Protein AF-A0A139TUB3-F1 (afdb_monomer_lite)

Foldseek 3Di:
DDDDDDDDDDPDPPPPDPPDPPPPQPWFKKAFQDFQDQDPNDTDHHRDIDTDGPVVQVVCVVVVGIHTDGD

Sequence (71 aa):
MAKTNTTTNNTDTTSPTPQAPAQQEALVLVRVTRTGTLINGAYGRAGAVTRVTAAQAKALEEAKLAVRIGV

Secondary structure (DSSP, 8-state):
--------------------------EEEEEE-STTEEETTEEEPTT-EEEEEHHHHHHHHHTTSEEEEE-

Radius of gyration: 24.91 Å; chains: 1; bounding box: 56×36×64 Å

Structure (mmCIF, N/CA/C/O backbone):
data_AF-A0A139TUB3-F1
#
_entry.id   AF-A0A139TUB3-F1
#
loop_
_atom_site.group_PDB
_atom_site.id
_atom_site.type_symbol
_atom_site.label_atom_id
_atom_site.label_alt_id
_atom_site.label_comp_id
_atom_site.label_asym_id
_atom_site.label_entity_id
_atom_site.label_seq_id
_atom_site.pdbx_PDB_ins_code
_atom_site.Cartn_x
_atom_site.Cartn_y
_atom_site.Cartn_z
_atom_site.occupancy
_atom_site.B_iso_or_equiv
_atom_site.auth_seq_id
_atom_site.auth_comp_id
_atom_site.auth_asym_id
_atom_site.auth_atom_id
_atom_site.pdbx_PDB_model_num
ATOM 1 N N . MET A 1 1 ? -44.073 27.061 57.405 1.00 50.09 1 MET A N 1
ATOM 2 C CA . MET A 1 1 ? -44.047 26.436 56.065 1.00 50.09 1 MET A CA 1
ATOM 3 C C . MET A 1 1 ? -43.144 27.263 55.168 1.00 50.09 1 MET A C 1
ATOM 5 O O . MET A 1 1 ? -43.424 28.442 55.038 1.00 50.09 1 MET A O 1
ATOM 9 N N . ALA A 1 2 ? -42.083 26.662 54.622 1.00 44.84 2 ALA A N 1
ATOM 10 C CA . ALA A 1 2 ? -41.470 26.948 53.314 1.00 44.84 2 ALA A CA 1
ATOM 11 C C . ALA A 1 2 ? -40.174 26.118 53.220 1.00 44.84 2 ALA A C 1
ATOM 13 O O . ALA A 1 2 ? -39.177 26.440 53.856 1.00 44.84 2 ALA A O 1
ATOM 14 N N . LYS A 1 3 ? -40.220 25.001 52.485 1.00 47.19 3 LYS A N 1
ATOM 15 C CA . LYS A 1 3 ? -39.033 24.262 52.038 1.00 47.19 3 LYS A CA 1
ATOM 16 C C . LYS A 1 3 ? -38.678 24.808 50.661 1.00 47.19 3 LYS A C 1
ATOM 18 O O . LYS A 1 3 ? -39.476 24.652 49.743 1.00 47.19 3 LYS A O 1
ATOM 23 N N . THR A 1 4 ? -37.507 25.408 50.507 1.00 50.56 4 THR A N 1
ATOM 24 C CA . THR A 1 4 ? -36.961 25.753 49.190 1.00 50.56 4 THR A CA 1
ATOM 25 C C . THR A 1 4 ? -35.721 24.908 48.943 1.00 50.56 4 THR A C 1
ATOM 27 O O . THR A 1 4 ? -34.596 25.336 49.185 1.00 50.56 4 THR A O 1
ATOM 30 N N . ASN A 1 5 ? -35.952 23.675 48.488 1.00 51.31 5 ASN A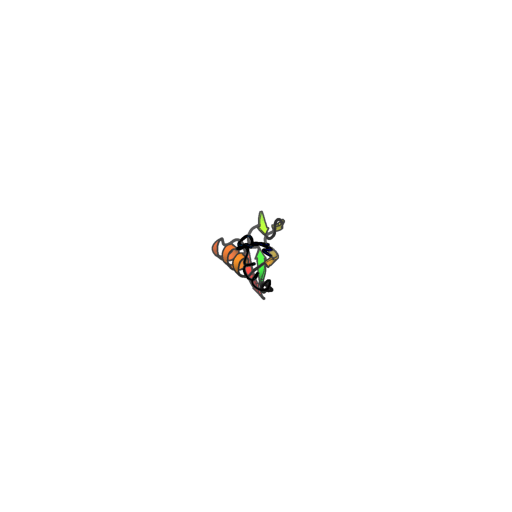 N 1
ATOM 31 C CA . ASN A 1 5 ? -34.951 22.902 47.765 1.00 51.31 5 ASN A CA 1
ATOM 32 C C . ASN A 1 5 ? -34.989 23.380 46.313 1.00 51.31 5 ASN A C 1
ATOM 34 O O . ASN A 1 5 ? -35.894 22.999 45.574 1.00 51.31 5 ASN A O 1
ATOM 38 N N . THR A 1 6 ? -34.013 24.185 45.905 1.00 51.31 6 THR A N 1
ATOM 39 C CA . THR A 1 6 ? -33.801 24.489 44.487 1.00 51.31 6 THR A CA 1
ATOM 40 C C . THR A 1 6 ? -32.495 23.839 44.059 1.00 51.31 6 THR A C 1
ATOM 42 O O . THR A 1 6 ? -31.421 24.426 44.140 1.00 51.31 6 THR A O 1
ATOM 45 N N . THR A 1 7 ? -32.599 22.574 43.661 1.00 57.94 7 THR A N 1
ATOM 46 C CA . THR A 1 7 ? -31.587 21.884 42.863 1.00 57.94 7 THR A CA 1
ATOM 47 C C . THR A 1 7 ? -31.841 22.273 41.412 1.00 57.94 7 THR A C 1
ATOM 49 O O . THR A 1 7 ? -32.874 21.897 40.864 1.00 57.94 7 THR A O 1
ATOM 52 N N . THR A 1 8 ? -30.928 23.016 40.787 1.00 55.94 8 THR A N 1
ATOM 53 C CA . THR A 1 8 ? -30.960 23.242 39.336 1.00 55.94 8 THR A CA 1
ATOM 54 C C . THR A 1 8 ? -29.674 22.694 38.740 1.00 55.94 8 THR A C 1
ATOM 56 O O . THR A 1 8 ? -28.577 23.099 39.118 1.00 55.94 8 THR A O 1
ATOM 59 N N . ASN A 1 9 ? -29.862 21.704 37.868 1.00 48.31 9 ASN A N 1
ATOM 60 C CA . ASN A 1 9 ? -28.858 20.852 37.247 1.00 48.31 9 ASN A CA 1
ATOM 61 C C . ASN A 1 9 ? -27.797 21.636 36.471 1.00 48.31 9 ASN A C 1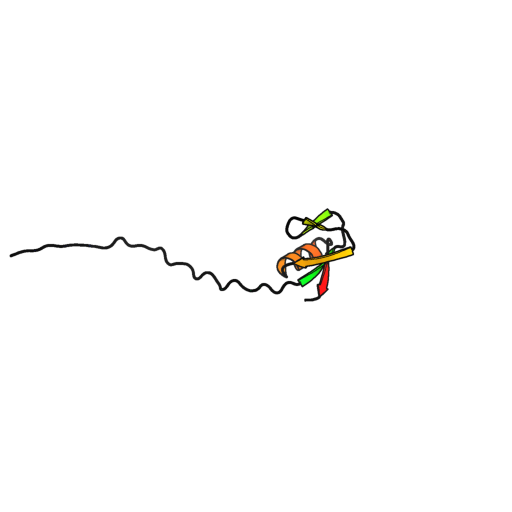
ATOM 63 O O . ASN A 1 9 ? -28.116 22.547 35.709 1.00 48.31 9 ASN A O 1
ATOM 67 N N . ASN A 1 10 ? -26.551 21.180 36.588 1.00 48.53 10 ASN A N 1
ATOM 68 C CA . ASN A 1 10 ? -25.493 21.509 35.645 1.00 48.53 10 ASN A CA 1
ATOM 69 C C . ASN A 1 10 ? -25.883 20.975 34.260 1.00 48.53 10 ASN A C 1
ATOM 71 O O . ASN A 1 10 ? -26.167 19.788 34.099 1.00 48.53 10 ASN A O 1
ATOM 75 N N . THR A 1 11 ? -25.913 21.862 33.270 1.00 52.50 11 THR A N 1
ATOM 76 C CA . THR A 1 11 ? -26.081 21.523 31.857 1.00 52.50 11 THR A CA 1
ATOM 77 C C . THR A 1 11 ? -24.838 20.778 31.372 1.00 52.50 11 THR A C 1
ATOM 79 O O . THR A 1 11 ? -23.864 21.389 30.938 1.00 52.50 11 THR A O 1
ATOM 82 N N . ASP A 1 12 ? -24.862 19.452 31.462 1.00 55.19 12 ASP A N 1
ATOM 83 C CA . ASP A 1 12 ? -23.860 18.587 30.849 1.00 55.19 12 ASP A CA 1
ATOM 84 C C . ASP A 1 12 ? -24.191 18.450 29.352 1.00 55.19 12 ASP A C 1
ATOM 86 O O . ASP A 1 12 ? -25.144 17.780 28.959 1.00 55.19 12 ASP A O 1
ATOM 90 N N . THR A 1 13 ? -23.460 19.176 28.504 1.00 56.84 13 THR A N 1
ATOM 91 C CA . THR A 1 13 ? -23.594 19.128 27.032 1.00 56.84 13 THR A CA 1
ATOM 92 C C . THR A 1 13 ? -22.628 18.130 26.400 1.00 56.84 13 THR A C 1
ATOM 94 O O . THR A 1 13 ? -22.251 18.272 25.238 1.00 56.84 13 THR A O 1
ATOM 97 N N . THR A 1 14 ? -22.250 17.069 27.112 1.00 57.72 14 THR A N 1
ATOM 98 C CA . THR A 1 14 ? -21.532 15.952 26.494 1.00 57.72 14 THR A CA 1
ATOM 99 C C . THR A 1 14 ? -22.530 14.982 25.860 1.00 57.72 14 THR A C 1
ATOM 101 O O . THR A 1 14 ? -22.779 13.881 26.336 1.00 57.72 14 THR A O 1
ATOM 104 N N . SER A 1 15 ? -23.137 15.389 24.741 1.00 55.34 15 SER A N 1
ATOM 105 C CA . SER A 1 15 ? -23.711 14.392 23.832 1.00 55.34 15 SER A CA 1
ATOM 106 C C . SER A 1 15 ? -22.555 13.499 23.373 1.00 55.34 15 SER A C 1
ATOM 108 O O . SER A 1 15 ? -21.631 14.030 22.749 1.00 55.34 15 SER A O 1
ATOM 110 N N . PRO A 1 16 ? -22.540 12.183 23.661 1.00 57.94 16 PRO A N 1
ATOM 111 C CA . PRO A 1 16 ? -21.591 11.313 22.998 1.00 57.94 16 PRO A CA 1
ATOM 112 C C . PRO A 1 16 ? -21.946 11.390 21.517 1.00 57.94 16 PRO A C 1
ATOM 114 O O . PRO A 1 16 ? -23.049 11.018 21.109 1.00 57.94 16 PRO A O 1
ATOM 117 N N . THR A 1 17 ? -21.043 11.937 20.705 1.00 61.72 17 THR A N 1
ATOM 118 C CA . THR A 1 17 ? -21.105 11.720 19.264 1.00 61.72 17 THR A CA 1
ATOM 119 C C . THR A 1 17 ? -21.291 10.217 19.067 1.00 61.72 17 THR A C 1
ATOM 121 O O . THR A 1 17 ? -20.541 9.447 19.677 1.00 61.72 17 THR A O 1
ATOM 124 N N . PRO A 1 18 ? -22.292 9.764 18.288 1.00 55.88 18 PRO A N 1
ATOM 125 C CA . PRO A 1 18 ? -22.387 8.358 17.949 1.00 55.88 18 PRO A CA 1
ATOM 126 C C . PRO A 1 18 ? -21.042 7.988 17.337 1.00 55.88 18 PRO A C 1
ATOM 128 O O . PRO A 1 18 ? -20.684 8.503 16.275 1.00 55.88 18 PRO A O 1
ATOM 131 N N . GLN A 1 19 ? -20.252 7.178 18.040 1.00 54.41 19 GLN A N 1
ATOM 132 C CA . GLN A 1 19 ? -19.077 6.573 17.442 1.00 54.41 19 GLN A CA 1
ATOM 133 C C . GLN A 1 19 ? -19.645 5.766 16.283 1.00 54.41 19 GLN A C 1
ATOM 135 O O . GLN A 1 19 ? -20.373 4.797 16.510 1.00 54.41 19 GLN A O 1
ATOM 140 N N . ALA A 1 20 ? -19.432 6.251 15.054 1.00 60.28 20 ALA A N 1
ATOM 141 C CA . ALA A 1 20 ? -19.840 5.537 13.859 1.00 60.28 20 ALA A CA 1
ATOM 142 C C . ALA A 1 20 ? -19.405 4.080 14.051 1.00 60.28 20 ALA A C 1
ATOM 144 O O . ALA A 1 20 ? -18.282 3.871 14.530 1.00 60.28 20 ALA A O 1
ATOM 145 N N . PRO A 1 21 ? -20.284 3.093 13.781 1.00 55.94 21 PRO A N 1
ATOM 146 C CA . PRO A 1 21 ? -19.935 1.693 13.980 1.00 55.94 21 PRO A CA 1
ATOM 147 C C . PRO A 1 21 ? -18.579 1.489 13.327 1.00 55.94 21 PRO A C 1
ATOM 149 O O . PRO A 1 21 ? -18.423 1.939 12.194 1.00 55.94 21 PRO A O 1
ATOM 152 N N . ALA A 1 22 ? -17.606 0.938 14.065 1.00 59.34 22 ALA A N 1
ATOM 153 C CA . ALA A 1 22 ? -16.256 0.712 13.567 1.00 59.34 22 ALA A CA 1
ATOM 154 C C . ALA A 1 22 ? -16.400 -0.044 12.252 1.00 59.34 22 ALA A C 1
ATOM 156 O O . ALA A 1 22 ? -16.696 -1.241 12.246 1.00 59.34 22 ALA A O 1
ATOM 157 N N . GLN A 1 23 ? -16.346 0.700 11.147 1.00 58.34 23 GLN A N 1
ATOM 158 C CA . GLN A 1 23 ? -16.612 0.166 9.832 1.00 58.34 23 GLN A CA 1
ATOM 159 C C . GLN A 1 23 ? -15.535 -0.888 9.687 1.00 58.34 23 GLN A C 1
ATOM 161 O O . GLN A 1 23 ? -14.354 -0.566 9.801 1.00 58.34 23 GLN A O 1
ATOM 166 N N . GLN A 1 24 ? -15.930 -2.154 9.567 1.00 58.34 24 GLN A N 1
ATOM 167 C CA . GLN A 1 24 ? -14.994 -3.206 9.216 1.00 58.34 24 GLN A CA 1
ATOM 168 C C . GLN A 1 24 ? -14.487 -2.831 7.828 1.00 58.34 24 GLN A C 1
ATOM 170 O O . GLN A 1 24 ? -15.118 -3.141 6.820 1.00 58.34 24 GLN A O 1
ATOM 175 N N . GLU A 1 25 ? -13.421 -2.031 7.790 1.00 68.75 25 GLU A N 1
ATOM 176 C CA . GLU A 1 25 ? -12.826 -1.555 6.560 1.00 68.75 25 GLU A CA 1
ATOM 177 C C . GLU A 1 25 ? -12.387 -2.802 5.816 1.00 68.75 25 GLU A C 1
ATOM 179 O O . GLU A 1 25 ? -11.528 -3.553 6.283 1.00 68.75 25 GLU A O 1
ATOM 184 N N . ALA A 1 26 ? -13.039 -3.052 4.681 1.00 79.50 26 ALA A N 1
ATOM 185 C CA . ALA A 1 26 ? -12.673 -4.146 3.809 1.00 79.50 26 ALA A CA 1
ATOM 186 C C . ALA A 1 26 ? -11.189 -3.983 3.464 1.00 79.50 26 ALA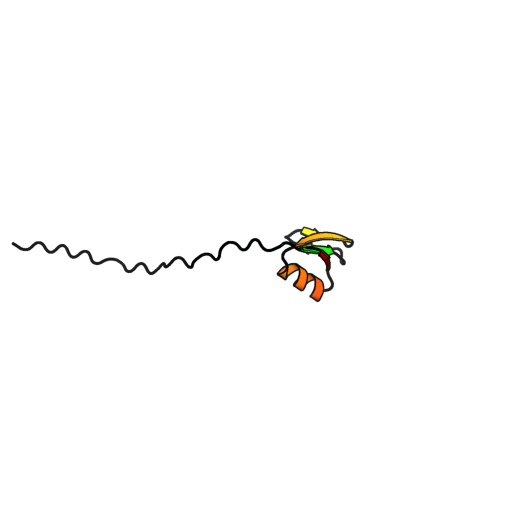 A C 1
ATOM 188 O O . ALA A 1 26 ? -10.776 -3.002 2.833 1.00 79.50 26 ALA A O 1
ATOM 189 N N . LEU A 1 27 ? -10.385 -4.919 3.961 1.00 89.44 27 LEU A N 1
ATOM 190 C CA . LEU A 1 27 ? -8.956 -4.933 3.715 1.00 89.44 27 LEU A CA 1
ATOM 191 C C . LEU A 1 27 ? -8.718 -5.387 2.282 1.00 89.44 27 LEU A C 1
ATOM 193 O O . LEU A 1 27 ? -9.333 -6.330 1.806 1.00 89.44 27 LEU A O 1
ATOM 197 N N . VAL A 1 28 ? -7.792 -4.718 1.618 1.00 92.00 28 VAL A N 1
ATOM 198 C CA . VAL A 1 28 ? -7.417 -4.959 0.234 1.00 92.00 28 VAL A CA 1
ATOM 199 C C . VAL A 1 28 ? -6.011 -5.539 0.209 1.00 92.00 28 VAL A C 1
ATOM 201 O O . VAL A 1 28 ? -5.119 -5.074 0.926 1.00 92.00 28 VAL A O 1
ATOM 204 N N . LEU A 1 29 ? -5.796 -6.548 -0.629 1.00 92.88 29 LEU A N 1
ATOM 205 C CA . LEU A 1 29 ? -4.479 -7.114 -0.889 1.00 92.88 29 LEU A CA 1
ATOM 206 C C . LEU A 1 29 ? -3.723 -6.227 -1.878 1.00 92.88 29 LEU A C 1
ATOM 208 O O . LEU A 1 29 ? -4.157 -6.010 -3.013 1.00 92.88 29 LEU A O 1
ATOM 212 N N . VAL A 1 30 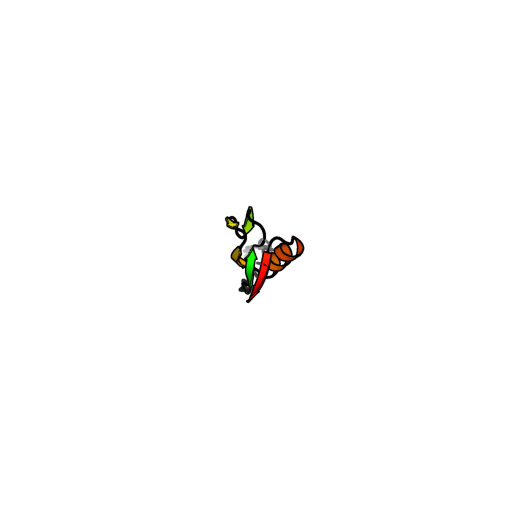? -2.554 -5.754 -1.458 1.00 92.56 30 VAL A N 1
ATOM 213 C CA . VAL A 1 30 ? -1.629 -4.994 -2.299 1.00 92.56 30 VAL A CA 1
ATOM 214 C C . VAL A 1 30 ? -0.292 -5.711 -2.399 1.00 92.56 30 VAL A C 1
ATOM 216 O O . VAL A 1 30 ? 0.206 -6.281 -1.426 1.00 92.56 30 VAL A O 1
ATOM 219 N N . ARG A 1 31 ? 0.311 -5.660 -3.585 1.00 93.44 31 ARG A N 1
ATOM 220 C CA . ARG A 1 31 ? 1.683 -6.091 -3.834 1.00 93.44 31 ARG A CA 1
ATOM 221 C C . ARG A 1 31 ? 2.595 -4.876 -3.849 1.00 93.44 31 ARG A C 1
ATOM 223 O O . ARG A 1 31 ? 2.435 -3.987 -4.681 1.00 93.44 31 ARG A O 1
ATOM 230 N N . VAL A 1 32 ? 3.570 -4.854 -2.953 1.00 92.62 32 VAL A N 1
ATOM 231 C CA . VAL A 1 32 ? 4.581 -3.799 -2.872 1.00 92.62 32 VAL A CA 1
ATOM 232 C C . VAL A 1 32 ? 5.455 -3.841 -4.121 1.00 92.62 32 VAL A C 1
ATOM 234 O O . VAL A 1 32 ? 5.944 -4.901 -4.502 1.00 92.62 32 VAL A O 1
ATOM 237 N N . THR A 1 33 ? 5.687 -2.700 -4.759 1.00 92.12 33 THR A N 1
ATOM 238 C CA . THR A 1 33 ? 6.568 -2.589 -5.933 1.00 92.12 33 THR A CA 1
ATOM 239 C C . THR A 1 33 ? 7.936 -2.022 -5.569 1.00 92.12 33 THR A C 1
ATOM 241 O O . THR A 1 33 ? 8.911 -2.297 -6.265 1.00 92.12 33 THR A O 1
ATOM 244 N N . ARG A 1 34 ? 8.041 -1.279 -4.456 1.00 90.44 34 ARG A N 1
ATOM 245 C CA . ARG A 1 34 ? 9.287 -0.647 -3.998 1.00 90.44 34 ARG A CA 1
ATOM 246 C C . ARG A 1 34 ? 9.709 -1.126 -2.605 1.00 90.44 34 ARG A C 1
ATOM 248 O O . ARG A 1 34 ? 8.951 -1.021 -1.644 1.00 90.44 34 ARG A O 1
ATOM 255 N N . THR A 1 35 ? 10.946 -1.607 -2.477 1.00 89.50 35 THR A N 1
ATOM 256 C CA . THR A 1 35 ? 11.544 -1.952 -1.175 1.00 89.50 35 THR A CA 1
ATOM 257 C C . THR A 1 35 ? 11.724 -0.702 -0.317 1.00 89.50 35 THR A C 1
ATOM 259 O O . THR A 1 35 ? 12.155 0.331 -0.821 1.00 89.50 35 THR A O 1
ATOM 262 N N . GLY A 1 36 ? 11.403 -0.802 0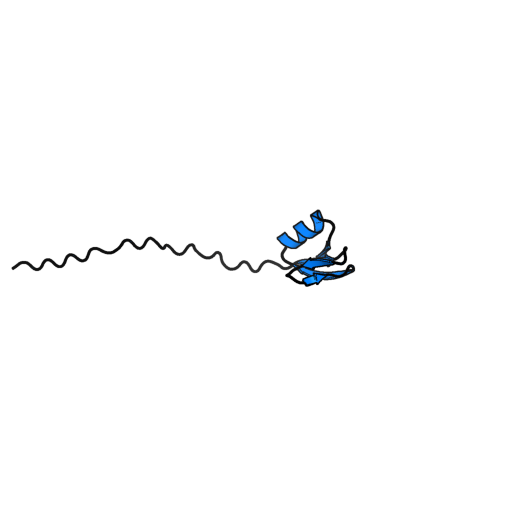.973 1.00 89.81 36 GLY A N 1
ATOM 263 C CA . GLY A 1 36 ? 11.413 0.331 1.902 1.00 89.81 36 GLY A CA 1
ATOM 264 C C . GLY A 1 36 ? 10.095 1.106 1.937 1.00 89.81 36 GLY A C 1
ATOM 265 O O . GLY A 1 36 ? 10.034 2.170 2.543 1.00 89.81 36 GLY A O 1
ATOM 266 N N . THR A 1 37 ? 9.028 0.592 1.317 1.00 88.81 37 THR A N 1
ATOM 267 C CA . THR A 1 37 ? 7.691 1.190 1.439 1.00 88.81 37 THR A CA 1
ATOM 268 C C . THR A 1 37 ? 7.150 0.930 2.841 1.00 88.81 37 THR A C 1
ATOM 270 O O . THR A 1 37 ? 6.992 -0.226 3.226 1.00 88.81 37 THR A O 1
ATOM 273 N N . LEU A 1 38 ? 6.863 1.981 3.607 1.00 88.69 38 LEU A N 1
ATOM 274 C CA . LEU A 1 38 ? 6.263 1.849 4.933 1.00 88.69 38 LEU A CA 1
ATOM 275 C C . LEU A 1 38 ? 4.772 1.497 4.803 1.00 88.69 38 LEU A C 1
ATOM 277 O O . LEU A 1 38 ? 3.998 2.266 4.239 1.00 88.69 38 LEU A O 1
ATOM 281 N N . ILE A 1 39 ? 4.370 0.347 5.337 1.00 86.88 39 ILE A N 1
ATOM 282 C CA . ILE A 1 39 ? 2.988 -0.138 5.340 1.00 86.88 39 ILE A CA 1
ATOM 283 C C . ILE A 1 39 ? 2.666 -0.680 6.730 1.00 86.88 39 ILE A C 1
ATOM 285 O O . ILE A 1 39 ? 3.368 -1.555 7.230 1.00 86.88 39 ILE A O 1
ATOM 289 N N . ASN A 1 40 ? 1.610 -0.159 7.361 1.00 83.50 40 ASN A N 1
ATOM 290 C CA . ASN A 1 40 ? 1.189 -0.536 8.720 1.00 83.50 40 ASN A CA 1
ATOM 291 C C . ASN A 1 40 ? 2.339 -0.499 9.751 1.00 83.50 40 ASN A C 1
ATOM 293 O O . ASN A 1 40 ? 2.434 -1.357 10.621 1.00 83.50 40 ASN A O 1
ATOM 297 N N . GLY A 1 41 ? 3.250 0.473 9.621 1.00 83.75 41 GLY A N 1
ATOM 298 C CA . GLY A 1 41 ? 4.414 0.623 10.504 1.00 83.75 41 GLY A CA 1
ATOM 299 C C . GLY A 1 41 ? 5.602 -0.296 10.191 1.00 83.75 41 GLY A C 1
ATOM 300 O O . GLY A 1 41 ? 6.636 -0.173 10.840 1.00 83.75 41 GLY A O 1
ATOM 301 N N . ALA A 1 42 ? 5.504 -1.172 9.187 1.00 85.38 42 ALA A N 1
ATOM 302 C CA . ALA A 1 42 ? 6.588 -2.048 8.750 1.00 85.38 42 ALA A CA 1
ATOM 303 C C . ALA A 1 42 ? 7.095 -1.670 7.352 1.00 85.38 42 ALA A C 1
ATOM 305 O O . ALA A 1 42 ? 6.325 -1.306 6.466 1.00 85.38 42 ALA A O 1
ATOM 306 N N . TYR A 1 43 ? 8.401 -1.795 7.119 1.00 88.19 43 TYR A N 1
ATOM 307 C CA . TYR A 1 43 ? 8.983 -1.567 5.797 1.00 88.19 43 TYR A CA 1
ATOM 308 C C . TYR A 1 43 ? 8.842 -2.814 4.919 1.00 88.19 43 TYR A C 1
ATOM 310 O O . TYR A 1 43 ? 9.482 -3.841 5.148 1.00 88.19 43 TYR A O 1
ATOM 318 N N . GLY A 1 44 ? 8.004 -2.716 3.891 1.00 85.06 44 GLY A N 1
ATOM 319 C CA . GLY A 1 44 ? 7.784 -3.760 2.901 1.00 85.06 44 GLY A CA 1
ATOM 320 C C . GLY A 1 44 ? 8.959 -3.917 1.934 1.00 85.06 44 GLY A C 1
ATOM 321 O O . GLY A 1 44 ? 9.648 -2.956 1.581 1.00 85.06 44 GLY A O 1
ATOM 322 N N . ARG A 1 45 ? 9.170 -5.149 1.465 1.00 89.38 45 ARG A N 1
ATOM 323 C CA . ARG A 1 45 ? 10.080 -5.466 0.353 1.00 89.38 45 ARG A CA 1
ATOM 324 C C . ARG A 1 45 ? 9.311 -5.489 -0.964 1.00 89.38 45 ARG A C 1
ATOM 326 O O . ARG A 1 45 ? 8.156 -5.907 -0.985 1.00 89.38 45 ARG A O 1
ATOM 333 N N . ALA A 1 46 ? 9.951 -5.094 -2.063 1.00 90.62 46 ALA A N 1
ATOM 334 C CA . ALA A 1 46 ? 9.366 -5.248 -3.392 1.00 90.62 46 ALA A CA 1
ATOM 335 C C . ALA A 1 46 ? 8.971 -6.716 -3.644 1.00 90.62 46 ALA A C 1
ATOM 337 O O . ALA A 1 46 ? 9.723 -7.640 -3.341 1.00 90.62 46 ALA A O 1
ATOM 338 N N . GLY A 1 47 ? 7.770 -6.923 -4.174 1.00 90.12 47 GLY A N 1
ATOM 339 C CA . GLY A 1 47 ? 7.155 -8.226 -4.397 1.00 90.12 47 GLY A CA 1
ATOM 340 C C . GLY A 1 47 ? 6.340 -8.767 -3.220 1.00 90.12 47 GLY A C 1
ATOM 341 O O . GLY A 1 47 ? 5.538 -9.669 -3.455 1.00 90.12 47 GLY A O 1
ATOM 342 N N . ALA A 1 48 ? 6.491 -8.225 -2.005 1.00 91.56 48 ALA A N 1
ATOM 343 C CA . ALA A 1 48 ? 5.734 -8.666 -0.835 1.00 91.56 48 ALA A CA 1
ATOM 344 C C . ALA A 1 48 ? 4.247 -8.312 -0.962 1.00 91.56 48 ALA A C 1
ATOM 346 O O . ALA A 1 48 ? 3.891 -7.270 -1.515 1.00 91.56 48 ALA A O 1
ATOM 347 N N . VAL A 1 49 ? 3.387 -9.175 -0.428 1.00 92.25 49 VAL A N 1
ATOM 348 C CA . VAL A 1 49 ? 1.936 -8.971 -0.401 1.00 92.25 49 VAL A CA 1
ATOM 349 C C . VAL A 1 49 ? 1.506 -8.646 1.021 1.00 92.25 49 VAL A C 1
ATOM 351 O O . VAL A 1 49 ? 1.932 -9.306 1.966 1.00 92.25 49 VAL A O 1
ATOM 354 N N . THR A 1 50 ? 0.671 -7.624 1.173 1.00 90.25 50 THR A N 1
ATOM 355 C CA . THR A 1 50 ? 0.146 -7.196 2.471 1.00 90.25 50 THR A CA 1
ATOM 356 C C . THR A 1 50 ? -1.300 -6.728 2.347 1.00 90.25 50 THR A C 1
ATOM 358 O O . THR A 1 50 ? -1.775 -6.424 1.252 1.00 90.25 50 THR A O 1
ATOM 361 N N . ARG A 1 51 ? -2.008 -6.708 3.477 1.00 91.19 51 ARG A N 1
ATOM 362 C CA . ARG A 1 51 ? -3.394 -6.255 3.587 1.00 91.19 51 ARG A CA 1
ATOM 363 C C . ARG A 1 51 ? -3.430 -4.851 4.177 1.00 91.19 51 ARG A C 1
ATOM 365 O O . ARG A 1 51 ? -2.858 -4.610 5.238 1.00 91.19 51 ARG A O 1
ATOM 372 N N . VAL A 1 52 ? -4.100 -3.938 3.487 1.00 90.12 52 VAL A N 1
ATOM 373 C CA . VAL A 1 52 ? -4.224 -2.522 3.864 1.00 90.12 52 VAL A CA 1
ATOM 374 C C . VAL A 1 52 ? -5.660 -2.056 3.675 1.00 90.12 52 VAL A C 1
ATOM 376 O O . VAL A 1 52 ? -6.434 -2.714 2.984 1.00 90.12 52 VAL A O 1
ATOM 379 N N . THR A 1 53 ? -6.033 -0.918 4.253 1.00 90.12 53 THR A N 1
ATOM 380 C CA . THR A 1 53 ? -7.35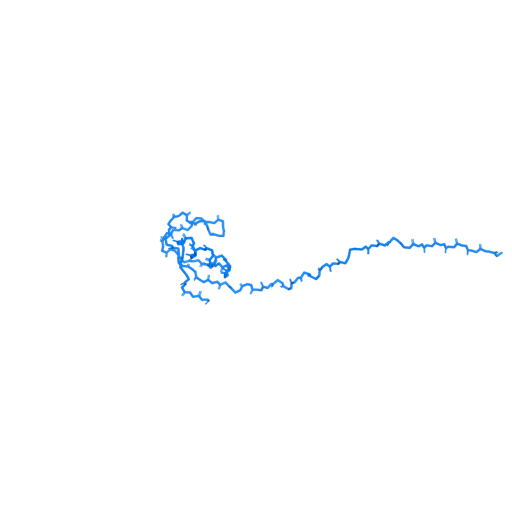6 -0.340 3.978 1.00 90.12 53 THR A CA 1
ATOM 381 C C . THR A 1 53 ? -7.452 0.114 2.519 1.00 90.12 53 THR A C 1
ATOM 383 O O . THR A 1 53 ? -6.443 0.410 1.871 1.00 90.12 53 THR A O 1
ATOM 386 N N . ALA A 1 54 ? -8.668 0.208 1.977 1.00 88.50 54 ALA A N 1
ATOM 387 C CA . ALA A 1 54 ? -8.874 0.682 0.606 1.00 88.50 54 ALA A CA 1
ATOM 388 C C . ALA A 1 54 ? -8.297 2.095 0.372 1.00 88.50 54 ALA A C 1
ATOM 390 O O . ALA A 1 54 ? -7.769 2.380 -0.707 1.00 88.50 54 ALA A O 1
ATOM 391 N N . ALA A 1 55 ? -8.346 2.959 1.392 1.00 88.44 55 ALA A N 1
ATOM 392 C CA . ALA A 1 55 ? -7.755 4.294 1.352 1.00 88.44 55 ALA A CA 1
ATOM 393 C C . ALA A 1 55 ? -6.222 4.238 1.245 1.00 88.44 55 ALA A C 1
ATOM 395 O O . ALA A 1 55 ? -5.639 4.903 0.387 1.00 88.44 55 ALA A O 1
ATOM 396 N N . GLN A 1 56 ? -5.568 3.397 2.052 1.00 88.56 56 GLN A N 1
ATOM 397 C CA . GLN A 1 56 ? -4.121 3.185 1.962 1.00 88.56 56 GLN A CA 1
ATOM 398 C C . GLN A 1 56 ? -3.713 2.560 0.627 1.00 88.56 56 GLN A C 1
ATOM 400 O O . GLN A 1 56 ? -2.739 3.004 0.028 1.00 88.56 56 GLN A O 1
ATOM 405 N N . ALA A 1 57 ? -4.456 1.564 0.133 1.00 90.19 57 ALA A N 1
ATOM 406 C CA . ALA A 1 57 ? -4.186 0.951 -1.167 1.00 90.19 57 ALA A CA 1
ATOM 407 C C . ALA A 1 57 ? -4.179 1.997 -2.288 1.00 90.19 57 ALA A C 1
ATOM 409 O O . ALA A 1 57 ? -3.266 2.012 -3.111 1.00 90.19 57 ALA A O 1
ATOM 410 N N . LYS A 1 58 ? -5.157 2.912 -2.277 1.00 91.25 58 LYS A N 1
ATOM 411 C CA . LYS A 1 58 ? -5.228 4.022 -3.231 1.00 91.25 58 LYS A CA 1
ATOM 412 C C . LYS A 1 58 ? -4.019 4.954 -3.122 1.00 91.25 58 LYS A C 1
ATOM 414 O O . LYS A 1 58 ? -3.397 5.245 -4.138 1.00 91.25 58 LYS A O 1
ATOM 419 N N . ALA A 1 59 ? -3.643 5.357 -1.908 1.00 91.06 59 ALA A N 1
ATOM 420 C CA . ALA A 1 59 ? -2.476 6.213 -1.690 1.00 91.06 59 ALA A CA 1
ATOM 421 C C . ALA A 1 59 ? -1.164 5.555 -2.164 1.00 91.06 59 ALA A C 1
ATOM 423 O O . ALA A 1 59 ? -0.314 6.205 -2.771 1.00 91.06 59 ALA A O 1
ATOM 424 N N . LEU A 1 60 ? -1.004 4.249 -1.925 1.00 90.38 60 LEU A N 1
ATOM 425 C CA . LEU A 1 60 ? 0.175 3.491 -2.350 1.00 90.38 60 LEU A CA 1
ATOM 426 C C . LEU A 1 60 ? 0.253 3.325 -3.876 1.00 90.38 60 LEU A C 1
ATOM 428 O O . LEU A 1 60 ? 1.356 3.346 -4.428 1.00 90.38 60 LEU A O 1
ATOM 432 N N . GLU A 1 61 ? -0.887 3.182 -4.553 1.00 90.12 61 GLU A N 1
ATOM 433 C CA . GLU A 1 61 ? -0.962 3.136 -6.017 1.00 90.12 61 GLU A CA 1
ATOM 434 C C . GLU A 1 61 ? -0.637 4.483 -6.661 1.00 90.12 61 GLU A C 1
ATOM 436 O O . GLU A 1 61 ? 0.171 4.533 -7.589 1.00 90.12 61 GLU A O 1
ATOM 441 N N . GLU A 1 62 ? -1.201 5.579 -6.147 1.00 91.44 62 GLU A N 1
ATOM 442 C CA . GLU A 1 62 ? -0.913 6.939 -6.628 1.00 91.44 62 GLU A CA 1
ATOM 443 C C . GLU A 1 62 ? 0.577 7.283 -6.473 1.00 91.44 62 GLU A C 1
ATOM 445 O O . GLU A 1 62 ? 1.191 7.859 -7.373 1.00 91.44 62 GLU A O 1
ATOM 450 N N . ALA A 1 63 ? 1.193 6.837 -5.375 1.00 90.38 63 ALA A N 1
ATOM 451 C CA . ALA A 1 63 ? 2.627 6.976 -5.132 1.00 90.38 63 ALA A CA 1
ATOM 452 C C . ALA A 1 63 ? 3.501 5.979 -5.928 1.00 90.38 63 ALA A C 1
ATOM 454 O O . ALA A 1 63 ? 4.732 6.048 -5.857 1.00 90.38 63 ALA A O 1
ATOM 455 N N . LYS A 1 64 ? 2.901 5.050 -6.688 1.00 90.81 64 LYS A N 1
ATOM 456 C CA . LYS A 1 64 ? 3.578 3.967 -7.431 1.00 90.81 64 LYS A CA 1
ATOM 457 C C . LYS A 1 64 ? 4.441 3.053 -6.545 1.00 90.81 64 LYS A C 1
ATOM 459 O O . LYS A 1 64 ? 5.452 2.512 -7.000 1.00 90.81 64 LYS A O 1
ATOM 464 N N . LEU A 1 65 ? 4.055 2.888 -5.279 1.00 91.19 65 LEU A N 1
ATOM 465 C CA . LEU A 1 65 ? 4.772 2.105 -4.262 1.00 91.19 65 LEU A CA 1
ATOM 466 C C . LEU A 1 65 ? 4.202 0.694 -4.070 1.00 91.19 65 LEU A C 1
ATOM 468 O O . LEU A 1 65 ? 4.912 -0.207 -3.613 1.00 91.19 65 LEU A O 1
ATOM 472 N N . ALA A 1 66 ? 2.930 0.496 -4.413 1.00 90.50 66 ALA A N 1
ATOM 473 C CA . ALA A 1 66 ? 2.273 -0.803 -4.436 1.00 90.50 66 ALA A CA 1
ATOM 474 C C . ALA A 1 66 ? 1.169 -0.833 -5.503 1.00 90.50 66 ALA A C 1
ATOM 476 O O . ALA A 1 66 ? 0.780 0.205 -6.029 1.00 90.50 66 ALA A O 1
ATOM 477 N N . VAL A 1 67 ? 0.672 -2.028 -5.815 1.00 92.19 67 VAL A N 1
ATOM 478 C CA . VAL A 1 67 ? -0.432 -2.264 -6.759 1.00 92.19 67 VAL A CA 1
ATOM 479 C C . VAL A 1 67 ? -1.477 -3.146 -6.085 1.00 92.19 67 VAL A C 1
ATOM 481 O O . VAL A 1 67 ? -1.105 -4.124 -5.432 1.00 92.19 67 VAL A O 1
ATOM 484 N N . ARG A 1 68 ? -2.772 -2.842 -6.228 1.00 91.94 68 ARG A N 1
ATOM 485 C CA . ARG A 1 68 ? -3.841 -3.738 -5.758 1.00 91.94 68 ARG A CA 1
ATOM 486 C C . ARG A 1 68 ? -3.871 -5.024 -6.569 1.00 91.94 68 ARG A C 1
ATOM 488 O O . ARG A 1 68 ? -3.798 -5.003 -7.793 1.00 91.94 68 ARG A O 1
ATOM 495 N N . ILE A 1 69 ? -4.018 -6.145 -5.872 1.00 93.00 69 ILE A N 1
ATOM 496 C CA . ILE A 1 69 ? -4.084 -7.479 -6.480 1.00 93.00 69 ILE A CA 1
ATOM 497 C C . ILE A 1 69 ? -5.334 -8.274 -6.074 1.00 93.00 69 ILE A C 1
ATOM 499 O O . ILE A 1 69 ? -5.563 -9.343 -6.630 1.00 93.00 69 ILE A O 1
ATOM 503 N N . GLY A 1 70 ? -6.145 -7.780 -5.131 1.00 85.38 70 GLY A N 1
ATOM 504 C CA . GLY A 1 70 ? -7.401 -8.421 -4.727 1.00 85.38 70 GLY A CA 1
ATOM 505 C C . GLY A 1 70 ? -8.059 -7.758 -3.516 1.00 85.38 70 GLY A C 1
ATOM 506 O O . GLY A 1 70 ? -7.466 -6.866 -2.908 1.00 85.38 70 GLY A O 1
ATOM 507 N N . VAL A 1 71 ? -9.267 -8.209 -3.173 1.00 75.44 71 VAL A N 1
ATOM 508 C CA . VAL A 1 71 ? -10.004 -7.876 -1.937 1.00 75.44 71 VAL A CA 1
ATOM 509 C C . VAL A 1 71 ? -10.112 -9.112 -1.052 1.00 75.44 71 VAL A C 1
ATOM 511 O O . VAL A 1 71 ? -10.311 -10.209 -1.619 1.00 75.44 71 VAL A O 1
#

pLDDT: mean 77.26, std 16.94, range [44.84, 93.44]